Protein AF-A0A2D5QGW3-F1 (afdb_monomer)

Solvent-accessible surface area (backbone atoms only — not comparable to full-atom values): 2620 Å² total; per-residue (Å²): 112,71,68,59,53,56,56,54,51,71,69,40,85,48,50,74,46,72,46,68,27,56,68,95,66,48,14,88,82,30,67,46,73,42,67,56,84,78,78,77,128

Foldseek 3Di:
DVVVVVVVLVVPPQWPDKDADDVVVPGNNDMDTDGPDPDDD

Sequence (41 aa):
MKSWTNSWLKEIKTVSAFHSAQPQHGGTGATYILLNNYKKC

pLDDT: mean 88.29, std 10.99, range [57.41, 97.19]

Nearest PDB structures (foldseek):
  4od6-assembly1_A  TM=8.822E-01  e=1.448E-01  Deinococcus radiodurans R1 = ATCC 13939 = DSM 20539
  2zqe-assembly1_A  TM=8.755E-01  e=2.378E-0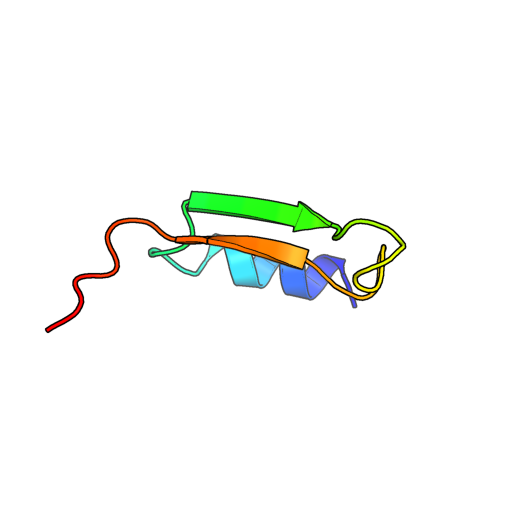1  Thermus thermophilus HB8
  8r55-assembly1_z  TM=6.796E-01  e=2.552E-01  Bacillus subtilis
  2do4-assembly1_A  TM=5.482E-01  e=2.643E+00  Homo sapiens
  4f26-assembly1_A  TM=5.384E-01  e=4.043E+00  Homo sapiens

Mean predicted aligned error: 4.5 Å

Structure (mmCIF, N/CA/C/O backbone):
data_AF-A0A2D5QGW3-F1
#
_entry.id   AF-A0A2D5QGW3-F1
#
loop_
_atom_site.group_PDB
_atom_site.id
_atom_site.type_symbol
_atom_site.label_atom_id
_atom_site.label_alt_id
_atom_site.label_comp_id
_atom_site.label_asym_id
_atom_site.label_entity_id
_atom_site.label_seq_id
_atom_site.pdbx_PDB_ins_code
_atom_site.Cartn_x
_atom_site.Cartn_y
_atom_site.Cartn_z
_atom_site.occupancy
_atom_site.B_iso_or_equiv
_atom_site.auth_seq_id
_atom_site.auth_comp_id
_atom_site.auth_asym_id
_atom_site.auth_atom_id
_atom_site.pdbx_PDB_model_n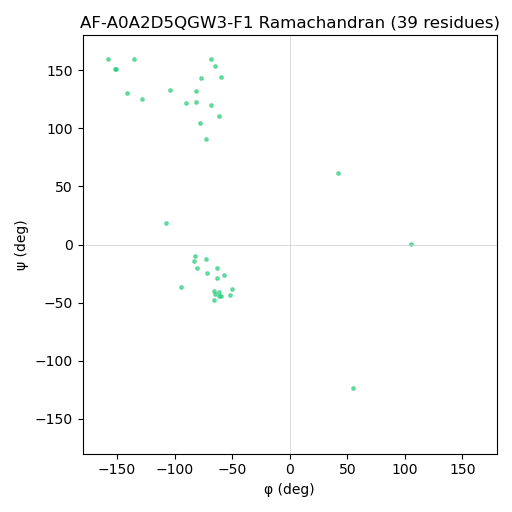um
ATOM 1 N N . MET A 1 1 ? 14.555 4.551 -4.281 1.00 64.56 1 MET A N 1
ATOM 2 C CA . MET A 1 1 ? 13.171 5.058 -4.433 1.00 64.56 1 MET A CA 1
ATOM 3 C C . MET A 1 1 ? 12.141 4.130 -3.786 1.00 64.56 1 MET A C 1
ATOM 5 O O . MET A 1 1 ? 11.456 4.588 -2.886 1.00 64.56 1 MET A O 1
ATOM 9 N N . LYS A 1 2 ? 12.097 2.827 -4.128 1.00 72.94 2 LYS A N 1
ATOM 10 C CA . LYS A 1 2 ? 11.155 1.849 -3.530 1.00 72.94 2 LYS A CA 1
ATOM 11 C C . LYS A 1 2 ? 11.086 1.820 -1.994 1.00 72.94 2 LYS A C 1
ATOM 13 O O . LYS A 1 2 ? 10.002 1.646 -1.455 1.00 72.94 2 LYS A O 1
ATOM 18 N N . SER A 1 3 ? 12.211 1.969 -1.288 1.00 80.56 3 SER A N 1
ATOM 19 C CA . SER A 1 3 ? 12.232 1.931 0.185 1.00 80.56 3 SER A CA 1
ATOM 20 C C . SER A 1 3 ? 11.380 3.040 0.809 1.00 80.56 3 SER A C 1
ATOM 22 O O . SER A 1 3 ? 10.587 2.768 1.702 1.00 80.56 3 SER A O 1
ATOM 24 N N . TRP A 1 4 ? 11.488 4.262 0.286 1.00 89.62 4 TRP A N 1
ATOM 25 C CA . TRP A 1 4 ? 10.721 5.423 0.735 1.00 89.62 4 TRP A CA 1
ATOM 26 C C . TRP A 1 4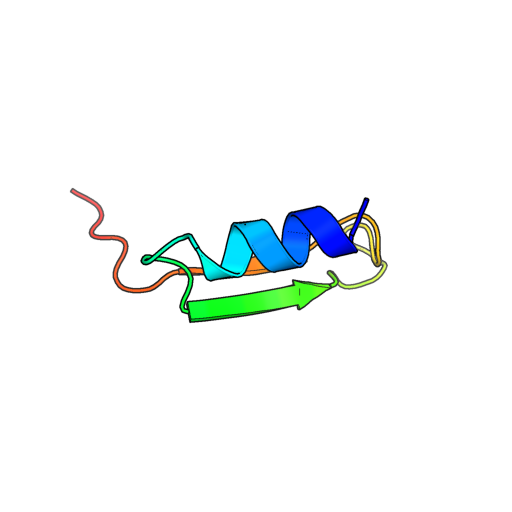 ? 9.229 5.252 0.466 1.00 89.62 4 TRP A C 1
ATOM 28 O O . TRP A 1 4 ? 8.416 5.498 1.350 1.00 89.62 4 TRP A O 1
ATOM 38 N N . THR A 1 5 ? 8.872 4.744 -0.715 1.00 89.81 5 THR A N 1
ATOM 39 C CA . THR A 1 5 ? 7.480 4.431 -1.057 1.00 89.81 5 THR A CA 1
ATOM 40 C C . THR A 1 5 ? 6.896 3.367 -0.126 1.00 89.81 5 THR A C 1
ATOM 42 O O . THR A 1 5 ? 5.766 3.513 0.322 1.00 89.81 5 THR A O 1
ATOM 45 N N . ASN A 1 6 ? 7.663 2.329 0.226 1.00 90.50 6 ASN A N 1
ATOM 46 C CA . ASN A 1 6 ? 7.211 1.298 1.163 1.00 90.50 6 ASN A CA 1
ATOM 47 C C . ASN A 1 6 ? 6.990 1.836 2.582 1.00 90.50 6 ASN A C 1
ATOM 49 O O . ASN A 1 6 ? 6.038 1.414 3.234 1.00 90.50 6 ASN A O 1
ATOM 53 N N . SER A 1 7 ? 7.862 2.719 3.075 1.00 93.00 7 SER A N 1
ATOM 54 C CA . SER A 1 7 ? 7.665 3.357 4.383 1.00 93.00 7 SER A CA 1
ATOM 55 C C . SER A 1 7 ? 6.436 4.261 4.366 1.00 93.00 7 SER A C 1
ATOM 57 O O . SER A 1 7 ? 5.560 4.110 5.209 1.00 93.00 7 SER A O 1
ATOM 59 N N . TRP A 1 8 ? 6.312 5.101 3.338 1.00 94.31 8 TRP A N 1
ATOM 60 C CA . TRP A 1 8 ? 5.181 6.009 3.173 1.00 94.31 8 TRP A CA 1
ATOM 61 C C . TRP A 1 8 ? 3.834 5.274 3.078 1.00 94.31 8 TRP A C 1
ATOM 63 O O . TRP A 1 8 ? 2.882 5.639 3.759 1.00 94.31 8 TRP A O 1
ATOM 73 N N . LEU A 1 9 ? 3.750 4.182 2.307 1.00 93.19 9 LEU A N 1
ATOM 74 C CA . LEU A 1 9 ? 2.513 3.401 2.164 1.00 93.19 9 LEU A CA 1
ATOM 75 C C . LEU A 1 9 ? 2.035 2.767 3.478 1.00 93.19 9 LEU A C 1
ATOM 77 O O . LEU A 1 9 ? 0.833 2.581 3.648 1.00 93.19 9 LEU A O 1
ATOM 81 N N . LYS A 1 10 ? 2.943 2.451 4.411 1.00 93.06 10 LYS A N 1
ATOM 82 C CA . LYS A 1 10 ? 2.579 1.924 5.739 1.00 93.06 10 LYS A CA 1
ATOM 83 C C . LYS A 1 10 ? 1.947 2.982 6.646 1.00 93.0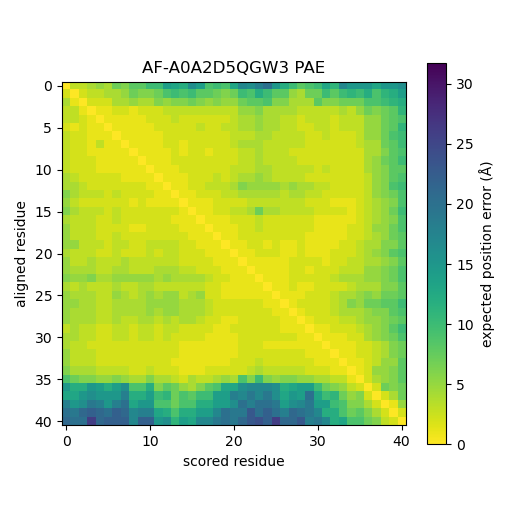6 10 LYS A C 1
ATOM 85 O O . LYS A 1 10 ? 1.224 2.625 7.570 1.00 93.06 10 LYS A O 1
ATOM 90 N N . GLU A 1 11 ? 2.221 4.261 6.405 1.00 94.75 11 GLU A N 1
ATOM 91 C CA . GLU A 1 11 ? 1.677 5.373 7.195 1.00 94.75 11 GLU A CA 1
ATOM 92 C C . GLU A 1 11 ? 0.245 5.737 6.770 1.00 94.75 11 GLU A C 1
ATOM 94 O O . GLU A 1 11 ? -0.516 6.337 7.536 1.00 94.75 11 GLU A O 1
ATOM 99 N N . ILE A 1 12 ? -0.160 5.348 5.558 1.00 93.56 12 ILE A N 1
ATOM 100 C CA . ILE A 1 12 ? -1.494 5.621 5.029 1.00 93.56 12 ILE A CA 1
ATOM 101 C C . ILE A 1 12 ? -2.497 4.641 5.643 1.00 93.56 12 ILE A C 1
ATOM 103 O O . ILE A 1 12 ? -2.603 3.488 5.236 1.00 93.56 12 ILE A O 1
ATOM 107 N N . LYS A 1 13 ? -3.305 5.128 6.590 1.00 91.31 13 LYS A N 1
ATOM 108 C CA . LYS A 1 13 ? -4.274 4.317 7.357 1.00 91.31 13 LYS A CA 1
ATOM 109 C C . LYS A 1 13 ? -5.299 3.552 6.511 1.00 91.31 13 LYS A C 1
ATOM 111 O O . LYS A 1 13 ? -5.851 2.561 6.974 1.00 91.31 13 LYS A O 1
ATOM 116 N N . THR A 1 14 ? -5.604 4.030 5.306 1.00 92.94 14 THR A N 1
ATOM 117 C CA . THR A 1 14 ? -6.564 3.385 4.399 1.00 92.94 14 THR A CA 1
ATOM 118 C C . THR A 1 14 ? -5.946 2.249 3.590 1.00 92.94 14 THR A C 1
ATOM 120 O O . THR A 1 14 ? -6.687 1.458 3.011 1.00 92.94 14 THR A O 1
ATOM 123 N N . VAL A 1 15 ? -4.617 2.135 3.546 1.00 93.88 15 VAL A N 1
ATOM 124 C CA . VAL A 1 15 ? -3.921 1.051 2.851 1.00 93.88 15 VAL A CA 1
ATOM 125 C C . VAL A 1 15 ? -3.893 -0.177 3.748 1.00 93.88 15 VAL A C 1
ATOM 127 O O . VAL A 1 15 ? -3.371 -0.143 4.858 1.00 93.88 15 VAL A O 1
ATOM 130 N N . SER A 1 16 ? -4.432 -1.286 3.249 1.00 93.19 16 SER A N 1
ATOM 131 C CA . SER A 1 16 ? -4.391 -2.567 3.953 1.00 93.19 16 SER A CA 1
ATOM 132 C C . SER A 1 16 ? -3.212 -3.434 3.520 1.00 93.19 16 SER A C 1
ATOM 134 O O . SER A 1 16 ? -2.658 -4.154 4.345 1.00 93.19 16 SER A O 1
ATOM 136 N N . ALA A 1 17 ? -2.849 -3.408 2.235 1.00 93.44 17 ALA A N 1
ATOM 137 C CA . ALA A 1 17 ? -1.742 -4.191 1.689 1.00 93.44 17 ALA A CA 1
ATOM 138 C C . ALA A 1 17 ? -1.224 -3.575 0.382 1.00 93.44 17 ALA A C 1
ATOM 140 O O . ALA A 1 17 ? -1.943 -2.835 -0.289 1.00 93.44 17 ALA A O 1
ATOM 141 N N . PHE A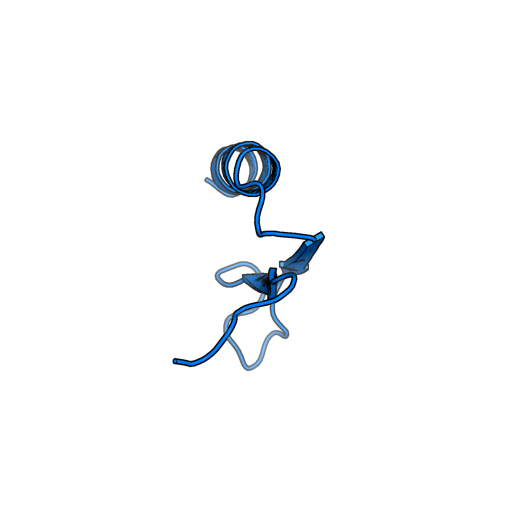 1 18 ? 0.009 -3.903 -0.005 1.00 94.56 18 PHE A N 1
ATOM 142 C CA . PHE A 1 18 ? 0.583 -3.488 -1.285 1.00 94.56 18 PHE A CA 1
ATOM 143 C C . PHE A 1 18 ? 1.615 -4.496 -1.817 1.00 94.56 18 PHE A C 1
ATOM 145 O O . PHE A 1 18 ? 2.275 -5.186 -1.039 1.00 94.56 18 PHE A O 1
ATOM 152 N N . HIS A 1 19 ? 1.760 -4.585 -3.145 1.00 94.00 19 HIS A N 1
ATOM 153 C CA . HIS A 1 19 ? 2.688 -5.507 -3.820 1.00 94.00 19 HIS A CA 1
ATOM 154 C C . HIS A 1 19 ? 3.154 -4.963 -5.180 1.00 94.00 19 HIS A C 1
ATOM 156 O O . HIS A 1 19 ? 2.415 -4.226 -5.825 1.00 94.00 19 HIS A O 1
ATOM 162 N N . SER A 1 20 ? 4.361 -5.322 -5.641 1.00 94.06 20 SER A N 1
ATOM 163 C CA . SER A 1 20 ? 4.844 -4.894 -6.968 1.00 94.06 20 SER A CA 1
ATOM 164 C C . SER A 1 20 ? 3.916 -5.375 -8.087 1.00 94.06 20 SER A C 1
ATOM 166 O O . SER A 1 20 ? 3.334 -6.456 -8.007 1.00 94.06 20 SER A O 1
ATOM 168 N N . ALA A 1 21 ? 3.762 -4.554 -9.121 1.00 95.75 21 ALA A N 1
ATOM 169 C CA . ALA A 1 21 ? 2.895 -4.871 -10.240 1.00 95.75 21 ALA A CA 1
ATOM 170 C C . ALA A 1 21 ? 3.448 -6.046 -11.057 1.00 95.75 21 ALA A C 1
ATOM 172 O O . ALA A 1 21 ? 4.640 -6.361 -11.027 1.00 95.75 21 ALA A O 1
ATOM 173 N N . GLN A 1 22 ? 2.570 -6.686 -11.828 1.00 96.19 22 GLN A N 1
ATOM 174 C CA . GLN A 1 22 ? 3.007 -7.674 -12.815 1.00 96.19 22 GLN A CA 1
ATOM 175 C C . GLN A 1 22 ? 3.854 -6.986 -13.903 1.00 96.19 22 GLN A C 1
ATOM 177 O O . GLN A 1 22 ? 3.639 -5.798 -14.164 1.00 96.19 22 GLN A O 1
ATOM 182 N N . PRO A 1 23 ? 4.781 -7.695 -14.579 1.00 96.62 23 PRO A N 1
ATOM 183 C CA . PRO A 1 23 ? 5.659 -7.099 -15.593 1.00 96.62 23 PRO A CA 1
ATOM 184 C C . PRO A 1 23 ? 4.908 -6.300 -16.666 1.00 96.62 23 PRO A C 1
ATOM 186 O O . PRO A 1 23 ? 5.274 -5.167 -16.962 1.00 96.62 23 PRO A O 1
ATOM 189 N N . GLN A 1 24 ? 3.792 -6.841 -17.156 1.00 97.19 24 GLN A N 1
ATOM 190 C CA . GLN A 1 24 ? 2.915 -6.204 -18.145 1.00 97.19 24 GLN A CA 1
ATOM 191 C C . GLN A 1 24 ? 2.256 -4.893 -17.675 1.00 97.19 24 GLN A C 1
ATOM 193 O O . GLN A 1 24 ? 1.832 -4.094 -18.500 1.00 97.19 24 GLN A O 1
ATOM 198 N N . HIS A 1 25 ? 2.177 -4.652 -16.363 1.00 95.81 25 HIS A N 1
ATOM 199 C CA . HIS A 1 25 ? 1.625 -3.428 -15.768 1.00 95.81 25 HIS A CA 1
ATOM 200 C C . HIS A 1 25 ? 2.724 -2.528 -15.172 1.00 95.81 25 HIS A C 1
ATOM 202 O O . HIS A 1 25 ? 2.442 -1.673 -14.335 1.00 95.81 25 HIS A O 1
ATOM 208 N N . GLY A 1 26 ? 3.984 -2.726 -15.577 1.00 93.69 26 GLY A N 1
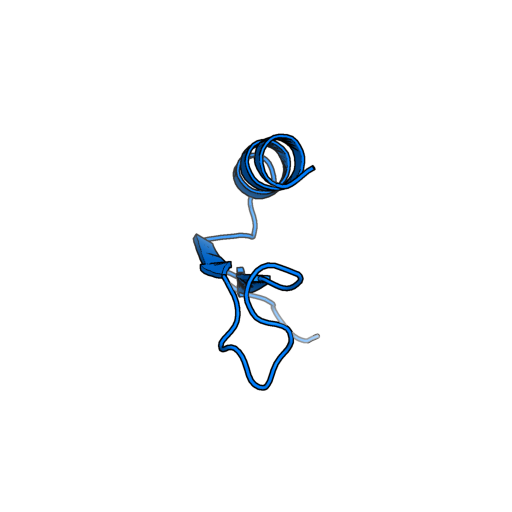ATOM 209 C CA . GLY A 1 26 ? 5.125 -1.905 -15.159 1.00 93.69 26 GLY A CA 1
ATOM 210 C C . GLY A 1 26 ? 6.056 -2.563 -14.139 1.00 93.69 26 GLY A C 1
ATOM 211 O O . GLY A 1 26 ? 7.057 -1.959 -13.752 1.00 93.69 26 GLY A O 1
ATOM 212 N N . GLY A 1 27 ? 5.778 -3.801 -13.718 1.00 93.00 27 GLY A N 1
ATOM 213 C CA . GLY A 1 27 ? 6.697 -4.606 -12.915 1.00 93.00 27 GLY A CA 1
ATOM 214 C C . GLY A 1 27 ? 7.143 -3.905 -11.632 1.00 93.00 27 GLY A C 1
ATOM 215 O O . GLY A 1 27 ? 6.342 -3.471 -10.810 1.00 93.00 27 GLY A O 1
ATOM 216 N N . THR A 1 28 ? 8.456 -3.756 -11.462 1.00 91.06 28 THR A N 1
ATOM 217 C CA . THR A 1 28 ? 9.040 -3.080 -10.299 1.00 91.06 28 THR A CA 1
ATOM 218 C C . THR A 1 28 ? 8.853 -1.559 -10.303 1.00 91.06 28 THR A C 1
ATOM 220 O O . THR A 1 28 ? 9.083 -0.945 -9.262 1.00 91.06 28 THR A O 1
ATOM 223 N N . GLY A 1 29 ? 8.435 -0.958 -11.417 1.00 91.94 29 GLY A N 1
ATOM 224 C CA . GLY A 1 29 ? 8.121 0.469 -11.523 1.00 91.94 29 GLY A CA 1
ATOM 225 C C . GLY A 1 29 ? 6.717 0.841 -11.035 1.00 91.94 29 GLY A C 1
ATOM 226 O O . GLY A 1 29 ? 6.434 2.026 -10.889 1.00 91.94 29 GLY A O 1
ATOM 227 N N . ALA A 1 30 ? 5.856 -0.143 -10.754 1.00 93.44 30 ALA A N 1
ATOM 228 C CA . ALA A 1 30 ? 4.487 0.066 -10.286 1.00 93.44 30 ALA A CA 1
ATOM 229 C C . ALA A 1 30 ? 4.129 -0.873 -9.117 1.00 93.44 30 ALA A C 1
ATOM 231 O O . ALA A 1 30 ? 4.766 -1.907 -8.909 1.00 93.44 30 ALA A O 1
ATOM 232 N N . THR A 1 31 ? 3.103 -0.513 -8.340 1.00 93.56 31 THR A N 1
ATOM 233 C CA . THR A 1 31 ? 2.672 -1.242 -7.134 1.00 93.56 31 THR A CA 1
ATOM 234 C C . THR A 1 31 ? 1.147 -1.257 -7.055 1.00 93.56 31 THR A C 1
ATOM 236 O O . THR A 1 31 ? 0.516 -0.207 -7.146 1.00 93.56 31 THR A O 1
ATOM 239 N N . TYR A 1 32 ? 0.552 -2.430 -6.847 1.00 95.31 32 TYR A N 1
ATOM 240 C CA . TYR A 1 32 ? -0.858 -2.550 -6.485 1.00 95.31 32 TYR A CA 1
ATOM 2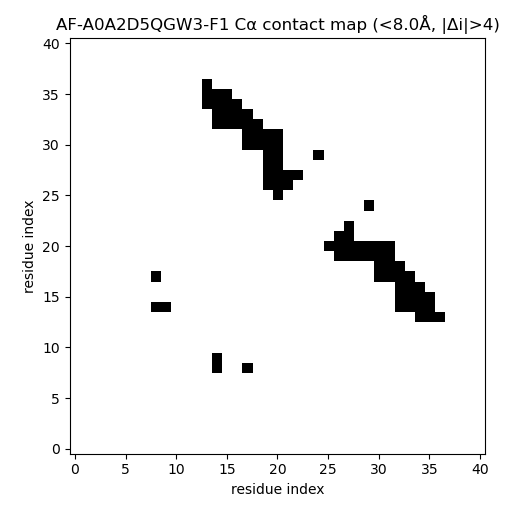41 C C . TYR A 1 32 ? -1.065 -2.211 -5.017 1.00 95.31 32 TYR A C 1
ATOM 243 O O . TYR A 1 32 ? -0.249 -2.583 -4.172 1.00 95.31 32 TYR A O 1
ATOM 251 N N . ILE A 1 33 ? -2.184 -1.557 -4.720 1.00 94.56 33 ILE A N 1
ATOM 252 C CA . ILE A 1 33 ? -2.554 -1.127 -3.375 1.00 94.56 33 ILE A CA 1
ATOM 253 C C . ILE A 1 33 ? -3.966 -1.632 -3.089 1.00 94.56 33 ILE A C 1
ATOM 255 O O . ILE A 1 33 ? -4.896 -1.353 -3.844 1.00 94.56 33 ILE A O 1
ATOM 259 N N . LEU A 1 34 ? -4.123 -2.363 -1.990 1.00 94.19 34 LEU A N 1
ATOM 260 C CA . LEU A 1 34 ? -5.421 -2.725 -1.444 1.00 94.19 34 LEU A CA 1
ATOM 261 C C . LEU A 1 34 ? -5.858 -1.639 -0.461 1.00 94.19 34 LEU A C 1
ATOM 263 O O . LEU A 1 34 ? -5.165 -1.376 0.523 1.00 94.19 34 LEU A O 1
ATOM 267 N N . LEU A 1 35 ? -7.012 -1.030 -0.721 1.00 92.94 35 LEU A N 1
ATOM 268 C CA . LEU A 1 35 ? -7.595 0.011 0.119 1.00 92.94 35 LEU A CA 1
ATOM 269 C C . LEU A 1 35 ? -8.759 -0.556 0.933 1.00 92.94 35 LEU A C 1
ATOM 271 O O . LEU A 1 35 ? -9.646 -1.209 0.383 1.00 92.94 35 LEU A O 1
ATOM 275 N N . ASN A 1 36 ? -8.782 -0.270 2.231 1.00 87.44 36 ASN A N 1
ATOM 276 C CA . ASN A 1 36 ? -9.905 -0.609 3.094 1.00 87.44 36 ASN A CA 1
ATOM 277 C C . ASN A 1 36 ? -11.016 0.433 2.971 1.00 87.44 36 ASN A C 1
ATOM 279 O O . ASN A 1 36 ? -10.765 1.630 3.088 1.00 87.44 36 ASN A O 1
ATOM 283 N N . ASN A 1 37 ? -12.249 -0.056 2.793 1.00 71.69 37 ASN A N 1
ATOM 284 C CA . ASN A 1 37 ? -13.495 0.712 2.868 1.00 71.69 37 ASN A CA 1
ATOM 285 C C . ASN A 1 37 ? -13.428 2.094 2.202 1.00 71.69 37 ASN A C 1
ATOM 287 O O . ASN A 1 37 ? -13.668 3.124 2.833 1.00 71.69 37 ASN A O 1
ATOM 291 N N . TYR A 1 38 ? -13.168 2.112 0.896 1.00 67.19 38 TYR A N 1
ATOM 292 C CA . TYR A 1 38 ? -13.461 3.291 0.095 1.00 67.19 38 TYR A CA 1
ATOM 293 C C . TYR A 1 38 ? -14.981 3.385 -0.075 1.00 67.19 38 TYR A C 1
ATOM 295 O O . TYR A 1 38 ? -15.553 2.784 -0.988 1.00 67.19 38 TYR A O 1
ATOM 303 N N . LYS A 1 39 ? -15.664 4.085 0.840 1.00 66.12 39 LYS A N 1
ATOM 304 C CA . LYS A 1 39 ? -17.062 4.453 0.608 1.00 66.12 39 LYS A CA 1
ATOM 305 C C . LYS A 1 39 ? -17.101 5.345 -0.630 1.00 66.12 39 LYS A C 1
ATOM 307 O O . LYS A 1 39 ? -16.623 6.474 -0.592 1.00 66.12 39 LYS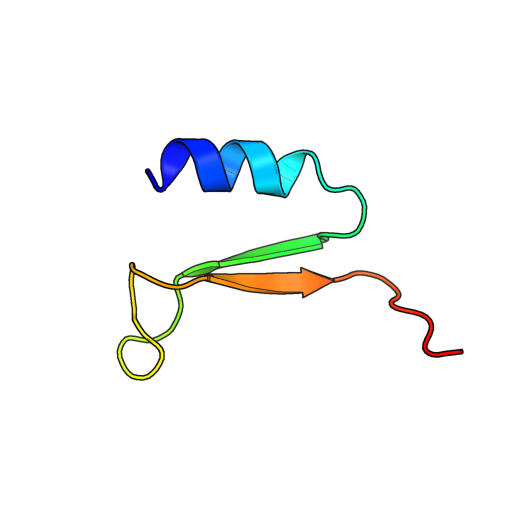 A O 1
ATOM 312 N N . LYS A 1 40 ? -17.666 4.827 -1.720 1.00 57.72 40 LYS A N 1
ATOM 313 C CA . LYS A 1 40 ? -18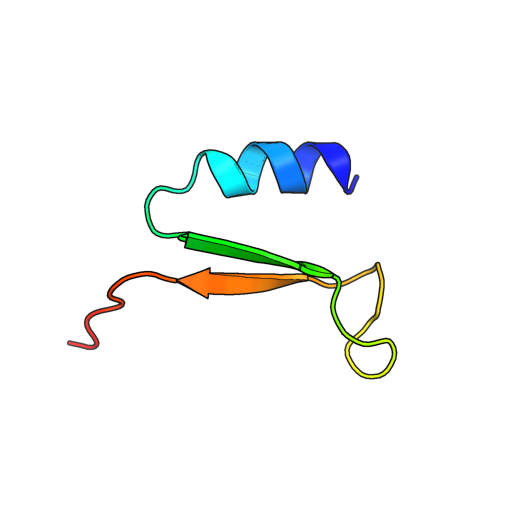.194 5.679 -2.783 1.00 57.72 40 LYS A CA 1
ATOM 314 C C . LYS A 1 40 ? -19.417 6.388 -2.206 1.00 57.72 40 LYS A C 1
ATOM 316 O O . LYS A 1 40 ? -20.317 5.708 -1.714 1.00 57.72 40 LYS A O 1
ATOM 321 N N . CYS A 1 41 ? -19.374 7.716 -2.187 1.00 57.41 41 CYS A N 1
ATOM 322 C CA . CYS A 1 41 ? -20.559 8.542 -1.986 1.00 57.41 41 CYS A CA 1
ATOM 323 C C . CYS A 1 41 ? -21.588 8.254 -3.082 1.00 57.41 41 CYS A C 1
ATOM 325 O O . CYS A 1 41 ? -21.151 7.970 -4.224 1.00 57.41 41 CYS A O 1
#

Secondary structure (DSSP, 8-state):
-HHHHHHHHHH-TTEEEEEEPPGGGTGGG-EEEEES-----

Radius of gyration: 11.55 Å; Cα contacts (8 Å, |Δi|>4): 41; chains: 1; bounding box: 34×16×26 Å